Protein AF-K0S9I9-F1 (afdb_monomer_lite)

Sequence (87 aa):
MGQRGQLLGDKYKVKSIPTLVLLDEVGNVITADARNKIPADKAGIGFPWRSPMSVLISTLVPKSFRLMMKNQFLGILGKVKVALKAR

Secondary structure (DSSP, 8-state):
--HHHHHHHHHHT--SSS---EE-TTS-EEES-HHHHHHH-TT-TTTT---HHHHHHHHHS-HHHHHHHHHHHHHHHHHHHHHHH--

Structure (mmCIF, N/CA/C/O backbone):
data_AF-K0S9I9-F1
#
_entry.id   AF-K0S9I9-F1
#
loop_
_atom_site.group_PDB
_atom_site.id
_atom_site.type_symbol
_atom_site.label_atom_id
_atom_site.label_alt_id
_atom_site.label_comp_id
_atom_site.label_asym_id
_atom_site.label_entity_id
_atom_site.label_seq_id
_atom_site.pdbx_PDB_ins_code
_atom_site.Cartn_x
_atom_site.Cartn_y
_atom_site.Cartn_z
_atom_site.occupancy
_atom_site.B_iso_or_equiv
_atom_site.auth_seq_id
_atom_site.auth_comp_id
_atom_site.auth_asym_id
_atom_site.auth_atom_id
_atom_site.pdbx_PDB_model_num
ATOM 1 N N . MET A 1 1 ? 0.989 20.297 0.332 1.00 71.25 1 MET A N 1
ATOM 2 C CA . MET A 1 1 ? -0.060 19.255 0.458 1.00 71.25 1 MET A CA 1
ATOM 3 C C . MET A 1 1 ? -1.228 19.822 1.249 1.00 71.25 1 MET A C 1
ATOM 5 O O . MET A 1 1 ? -0.976 20.432 2.281 1.00 71.25 1 MET A O 1
ATOM 9 N N . GLY A 1 2 ? -2.470 19.630 0.794 1.00 92.25 2 GLY A N 1
ATOM 10 C CA . GLY A 1 2 ? -3.655 19.986 1.588 1.00 92.25 2 GLY A CA 1
ATOM 11 C C . GLY A 1 2 ? -3.804 19.108 2.838 1.00 92.25 2 GLY A C 1
ATOM 12 O O . GLY A 1 2 ? -3.138 18.077 2.949 1.00 92.25 2 GLY A O 1
ATOM 13 N N . GLN A 1 3 ? -4.707 19.480 3.752 1.00 93.62 3 GLN A N 1
ATOM 14 C CA . GLN A 1 3 ? -4.907 18.794 5.042 1.00 93.62 3 GLN A CA 1
ATOM 15 C C . GLN A 1 3 ? -5.100 17.274 4.895 1.00 93.62 3 GLN A C 1
ATOM 17 O O . GLN A 1 3 ? -4.459 16.488 5.585 1.00 93.62 3 GLN A O 1
ATOM 22 N N . ARG A 1 4 ? -5.921 16.836 3.929 1.00 92.62 4 ARG A N 1
ATOM 23 C CA . ARG A 1 4 ? -6.133 15.403 3.651 1.00 92.62 4 ARG A CA 1
ATOM 24 C C . ARG A 1 4 ? -4.861 14.682 3.200 1.00 92.62 4 ARG A C 1
ATOM 26 O O . ARG A 1 4 ? -4.667 13.527 3.559 1.00 92.62 4 ARG A O 1
ATOM 33 N N . GLY A 1 5 ? -3.995 15.353 2.441 1.00 90.25 5 GLY A N 1
ATOM 34 C CA . GLY A 1 5 ? -2.720 14.786 2.000 1.00 90.25 5 GLY A CA 1
ATOM 35 C C . GLY A 1 5 ? -1.763 14.552 3.168 1.00 90.25 5 GLY A C 1
ATOM 36 O O . GLY A 1 5 ? -1.153 13.491 3.240 1.00 90.25 5 GLY A O 1
ATOM 37 N N . GLN A 1 6 ? -1.702 15.493 4.114 1.00 92.00 6 GLN A N 1
ATOM 38 C CA . GLN A 1 6 ? -0.900 15.352 5.336 1.00 92.00 6 GLN A CA 1
ATOM 39 C C . GLN A 1 6 ? -1.413 14.194 6.204 1.00 92.00 6 GLN A C 1
ATOM 41 O O . GLN A 1 6 ? -0.644 13.303 6.549 1.00 92.00 6 GLN A O 1
ATOM 46 N N . LEU A 1 7 ? -2.732 14.117 6.428 1.00 94.38 7 LEU A N 1
ATOM 47 C CA . LEU A 1 7 ? -3.356 13.016 7.176 1.00 94.38 7 LEU A CA 1
ATOM 48 C C . LEU A 1 7 ? -3.061 11.636 6.568 1.00 94.38 7 LEU A C 1
ATOM 50 O O . LEU A 1 7 ? -2.821 10.670 7.293 1.00 94.38 7 LEU A O 1
ATOM 54 N N . LEU A 1 8 ? -3.087 11.518 5.237 1.00 92.81 8 LEU A N 1
ATOM 55 C CA . LEU A 1 8 ? -2.750 10.267 4.553 1.00 92.81 8 LEU A CA 1
ATOM 56 C C . LEU A 1 8 ? -1.248 9.966 4.628 1.00 92.81 8 LEU A C 1
ATOM 58 O O . LEU A 1 8 ? -0.881 8.808 4.832 1.00 92.81 8 LEU A O 1
ATOM 62 N N . GLY A 1 9 ? -0.398 10.991 4.517 1.00 93.38 9 GLY A N 1
ATOM 63 C CA . GLY A 1 9 ? 1.046 10.874 4.719 1.00 93.38 9 GLY A CA 1
ATOM 64 C C . GLY A 1 9 ? 1.382 10.302 6.096 1.00 93.38 9 GLY A C 1
ATOM 65 O O . GLY A 1 9 ? 2.107 9.311 6.191 1.00 93.38 9 GLY A O 1
ATOM 66 N N . ASP A 1 10 ? 0.754 10.831 7.147 1.00 93.00 10 ASP A N 1
ATOM 67 C CA . ASP A 1 10 ? 0.935 10.366 8.524 1.00 93.00 10 ASP A CA 1
ATOM 68 C C . ASP A 1 10 ? 0.371 8.962 8.761 1.00 93.00 10 ASP A C 1
ATOM 70 O O . ASP A 1 10 ? 0.978 8.153 9.480 1.00 93.00 10 ASP A O 1
ATOM 74 N N . LYS A 1 11 ? -0.790 8.657 8.162 1.00 92.31 11 LYS A N 1
ATOM 75 C CA . LYS A 1 11 ? -1.458 7.354 8.279 1.00 92.31 11 LYS A CA 1
ATOM 76 C C . LYS A 1 11 ? -0.627 6.237 7.656 1.00 92.31 11 LYS A C 1
ATOM 78 O O . LYS A 1 11 ? -0.489 5.181 8.267 1.00 92.31 11 LYS A O 1
ATOM 83 N N . TYR A 1 12 ? -0.081 6.468 6.464 1.00 94.06 12 TYR A N 1
ATOM 84 C CA . TYR A 1 12 ? 0.697 5.465 5.731 1.00 94.06 12 TYR A CA 1
ATOM 85 C C . TYR A 1 12 ? 2.210 5.608 5.910 1.00 94.06 12 TYR A C 1
ATOM 87 O O . TYR A 1 12 ? 2.965 4.885 5.268 1.00 94.06 12 TYR A O 1
ATOM 95 N N . LYS A 1 13 ? 2.653 6.502 6.805 1.00 91.81 13 LYS A N 1
ATOM 96 C CA . LYS A 1 13 ? 4.068 6.716 7.147 1.00 91.81 13 LYS A CA 1
ATOM 97 C C . LYS A 1 13 ? 4.929 7.035 5.923 1.00 91.81 13 LYS A C 1
ATOM 99 O O . LYS A 1 13 ? 6.045 6.538 5.789 1.00 91.81 13 LYS A O 1
ATOM 104 N N . VAL A 1 14 ? 4.407 7.883 5.039 1.00 92.81 14 VAL A N 1
ATOM 105 C CA . VAL A 1 14 ? 5.118 8.340 3.842 1.00 92.81 14 VAL A CA 1
ATOM 106 C C . VAL A 1 14 ? 6.263 9.260 4.267 1.00 92.81 14 VAL A C 1
ATOM 108 O O . VAL A 1 14 ? 6.022 10.336 4.804 1.00 92.81 14 VAL A O 1
ATOM 111 N N . LYS A 1 15 ? 7.509 8.833 4.032 1.00 89.50 15 LYS A N 1
ATOM 112 C CA . LYS A 1 15 ? 8.716 9.600 4.396 1.00 89.50 15 LYS A CA 1
ATOM 113 C C . LYS A 1 15 ? 9.262 10.455 3.253 1.00 89.50 15 LYS A C 1
ATOM 115 O O . LYS A 1 15 ? 9.871 11.487 3.502 1.00 89.50 15 LYS A O 1
ATOM 120 N N . SER A 1 16 ? 9.069 10.024 2.009 1.00 90.19 16 SER A N 1
ATOM 121 C CA . SER A 1 16 ? 9.597 10.688 0.816 1.00 90.19 16 SER A CA 1
ATOM 122 C C . SER A 1 16 ? 8.668 10.490 -0.382 1.00 90.19 16 SER A C 1
ATOM 124 O O . SER A 1 16 ? 7.814 9.601 -0.392 1.00 90.19 16 SER A O 1
ATOM 126 N N . ILE A 1 17 ? 8.816 11.342 -1.396 1.00 91.81 17 ILE A N 1
ATOM 127 C CA . ILE A 1 17 ? 8.102 11.229 -2.671 1.00 91.81 17 ILE A CA 1
ATOM 128 C C . ILE A 1 17 ? 9.082 10.868 -3.798 1.00 91.81 17 ILE A C 1
ATOM 130 O O . ILE A 1 17 ? 10.228 11.315 -3.757 1.00 91.81 17 ILE A O 1
ATOM 134 N N . PRO A 1 18 ? 8.658 10.086 -4.807 1.00 92.50 18 PRO A N 1
ATOM 135 C CA . PRO A 1 18 ? 7.338 9.464 -4.955 1.00 92.50 18 PRO A CA 1
ATOM 136 C C . PRO A 1 18 ? 7.164 8.211 -4.073 1.00 92.50 18 PRO A C 1
ATOM 138 O O . PRO A 1 18 ? 8.060 7.377 -3.990 1.00 92.50 18 PRO A O 1
ATOM 141 N N . THR A 1 19 ? 5.978 8.047 -3.478 1.00 94.19 19 THR A N 1
ATOM 142 C CA . THR A 1 19 ? 5.562 6.836 -2.744 1.00 94.19 19 THR A CA 1
ATOM 143 C C . THR A 1 19 ? 4.2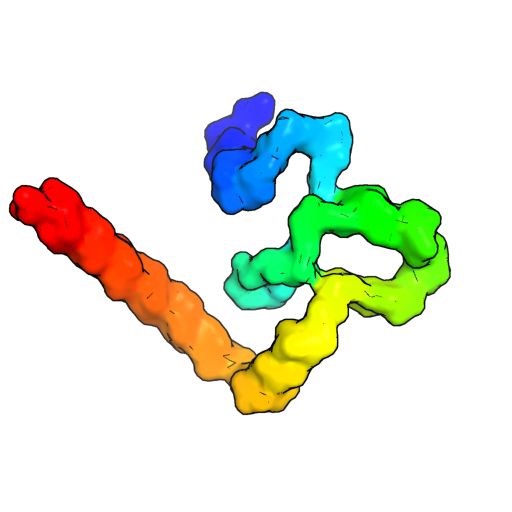05 6.374 -3.265 1.00 94.19 19 THR A C 1
ATOM 145 O O . THR A 1 19 ? 3.319 7.197 -3.492 1.00 94.19 19 THR A O 1
ATOM 148 N N . LEU A 1 20 ? 4.035 5.061 -3.433 1.00 94.81 20 LEU A N 1
ATOM 149 C CA . LEU A 1 20 ? 2.783 4.440 -3.860 1.00 94.81 20 LEU A CA 1
ATOM 150 C C . LEU A 1 20 ? 2.379 3.368 -2.845 1.00 94.81 20 LEU A C 1
ATOM 152 O O . LEU A 1 20 ? 3.116 2.407 -2.625 1.00 94.81 20 LEU A O 1
ATOM 156 N N . VAL A 1 21 ? 1.198 3.539 -2.253 1.00 94.75 21 VAL A N 1
ATOM 157 C CA . VAL A 1 21 ? 0.618 2.609 -1.278 1.00 94.75 21 VAL A CA 1
ATOM 158 C C . VAL A 1 21 ? -0.577 1.919 -1.922 1.00 94.75 21 VAL A C 1
ATOM 160 O O . VAL A 1 21 ? -1.530 2.585 -2.323 1.00 94.75 21 VAL A O 1
ATOM 163 N N . LEU A 1 22 ? -0.538 0.591 -2.010 1.00 94.62 22 LEU A N 1
ATOM 164 C CA . LEU A 1 22 ? -1.663 -0.220 -2.462 1.00 94.62 22 LEU A CA 1
ATOM 165 C C . LEU A 1 22 ? -2.565 -0.584 -1.289 1.00 94.62 22 LEU A C 1
ATOM 167 O O . LEU A 1 22 ? -2.107 -1.082 -0.255 1.00 94.62 22 LEU A O 1
ATOM 171 N N . LEU A 1 23 ? -3.862 -0.407 -1.503 1.00 93.06 23 LEU A N 1
ATOM 172 C CA . LEU A 1 23 ? -4.915 -0.788 -0.576 1.00 93.06 23 LEU A CA 1
ATOM 173 C C . LEU A 1 23 ? -5.818 -1.837 -1.225 1.00 93.06 23 LEU A C 1
ATOM 175 O O . LEU A 1 23 ? -5.957 -1.870 -2.446 1.00 93.06 23 LEU A O 1
ATOM 179 N N . ASP A 1 24 ? -6.437 -2.683 -0.409 1.00 89.44 24 ASP A N 1
ATOM 180 C CA . ASP A 1 24 ? -7.545 -3.518 -0.864 1.00 89.44 24 ASP A CA 1
ATOM 181 C C . ASP A 1 24 ? -8.872 -2.738 -0.870 1.00 89.44 24 ASP A C 1
ATOM 183 O O . ASP A 1 24 ? -8.963 -1.599 -0.409 1.00 89.44 24 ASP A O 1
ATOM 187 N N . GLU A 1 25 ? -9.927 -3.377 -1.372 1.00 87.12 25 GLU A N 1
ATOM 188 C CA . GLU A 1 25 ? -11.284 -2.814 -1.436 1.00 87.12 25 GLU A CA 1
ATOM 189 C C . GLU A 1 25 ? -11.840 -2.417 -0.061 1.00 87.12 25 GLU A C 1
ATOM 191 O O . GLU A 1 25 ? -12.713 -1.562 0.060 1.00 87.12 25 GLU A O 1
ATOM 196 N N . VAL A 1 26 ? -11.330 -3.054 0.993 1.00 85.75 26 VAL A N 1
ATOM 197 C CA . VAL A 1 26 ? -11.717 -2.824 2.381 1.00 85.75 26 VAL A CA 1
ATOM 198 C C . VAL A 1 26 ? -10.741 -1.843 3.036 1.00 85.75 26 VAL A C 1
ATOM 200 O O . VAL A 1 26 ? -10.843 -1.595 4.226 1.00 85.75 26 VAL A O 1
ATOM 203 N N . GLY A 1 27 ? -9.820 -1.210 2.307 1.00 87.06 27 GLY A N 1
ATOM 204 C CA . GLY A 1 27 ? -8.869 -0.217 2.809 1.00 87.06 27 GLY A CA 1
ATOM 205 C C . GLY A 1 27 ? -7.762 -0.760 3.721 1.00 87.06 27 GLY A C 1
ATOM 206 O O . GLY A 1 27 ? -7.183 0.027 4.474 1.00 87.06 27 GLY A O 1
ATOM 207 N N . ASN A 1 28 ? -7.479 -2.064 3.691 1.00 87.50 28 ASN A N 1
ATOM 208 C CA . ASN A 1 28 ? -6.284 -2.645 4.305 1.00 87.50 28 ASN A CA 1
ATOM 209 C C . ASN A 1 28 ? -5.073 -2.409 3.402 1.00 87.50 28 ASN A C 1
ATOM 211 O O . ASN A 1 28 ? -5.190 -2.445 2.179 1.00 87.50 28 ASN A O 1
ATOM 215 N N . VAL A 1 29 ? -3.899 -2.208 3.999 1.00 91.25 29 VAL A N 1
ATOM 216 C CA . VAL A 1 29 ? -2.657 -2.025 3.239 1.00 91.25 29 VAL A CA 1
ATOM 217 C C . VAL A 1 29 ? -2.206 -3.367 2.670 1.00 91.25 29 VAL A C 1
ATOM 219 O O . VAL A 1 29 ? -1.940 -4.298 3.426 1.00 91.25 29 VAL A O 1
ATOM 222 N N . ILE A 1 30 ? -2.112 -3.457 1.342 1.00 92.44 30 ILE A N 1
ATOM 223 C CA . ILE A 1 30 ? -1.500 -4.601 0.653 1.00 92.44 30 ILE A CA 1
ATOM 224 C C . ILE A 1 30 ? 0.019 -4.438 0.683 1.00 92.44 30 ILE A C 1
ATOM 226 O O . ILE A 1 30 ? 0.733 -5.322 1.147 1.00 92.44 30 ILE A O 1
ATOM 230 N N . THR A 1 31 ? 0.511 -3.290 0.213 1.00 91.81 31 THR A N 1
ATOM 231 C CA . THR A 1 31 ? 1.931 -2.934 0.261 1.00 91.81 31 THR A CA 1
ATOM 232 C C . THR A 1 31 ? 2.102 -1.418 0.252 1.00 91.81 31 THR A C 1
ATOM 234 O O . THR A 1 31 ? 1.413 -0.715 -0.483 1.00 91.81 31 THR A O 1
ATOM 237 N N . ALA A 1 32 ? 3.022 -0.904 1.068 1.00 92.31 32 ALA A N 1
ATOM 238 C CA . ALA A 1 32 ? 3.419 0.506 1.053 1.00 92.31 32 ALA A CA 1
ATOM 239 C C . ALA A 1 32 ? 4.631 0.774 0.141 1.00 92.31 32 ALA A C 1
ATOM 241 O O . ALA A 1 32 ? 5.000 1.926 -0.061 1.00 92.31 32 ALA A O 1
ATOM 242 N N . ASP A 1 33 ? 5.235 -0.282 -0.412 1.00 91.56 33 ASP A N 1
ATOM 243 C CA . ASP A 1 33 ? 6.483 -0.216 -1.179 1.00 91.56 33 ASP A CA 1
ATOM 244 C C . ASP A 1 33 ? 6.266 -0.502 -2.675 1.00 91.56 33 ASP A C 1
ATOM 246 O O . ASP A 1 33 ? 7.136 -0.994 -3.397 1.00 91.56 33 ASP A O 1
ATOM 250 N N . ALA A 1 34 ? 5.059 -0.218 -3.166 1.00 93.19 34 ALA A N 1
ATOM 251 C CA . ALA A 1 34 ? 4.677 -0.525 -4.540 1.00 93.19 34 ALA A CA 1
ATOM 252 C C . ALA A 1 34 ? 5.557 0.196 -5.564 1.00 93.19 34 ALA A C 1
ATOM 254 O O . ALA A 1 34 ? 5.852 -0.347 -6.627 1.00 93.19 34 ALA A O 1
ATOM 255 N N . ARG A 1 35 ? 6.031 1.398 -5.215 1.00 94.19 35 ARG A N 1
ATOM 256 C CA . ARG A 1 35 ? 6.944 2.185 -6.048 1.00 94.19 35 ARG A CA 1
ATOM 257 C C . ARG A 1 35 ? 8.207 1.401 -6.409 1.00 94.19 35 ARG A C 1
ATOM 259 O O . ARG A 1 35 ? 8.677 1.530 -7.533 1.00 94.19 35 ARG A O 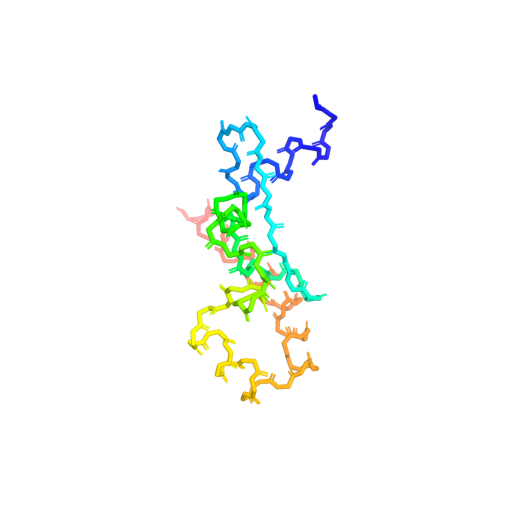1
ATOM 266 N N . ASN A 1 36 ? 8.746 0.598 -5.491 1.00 93.31 36 ASN A N 1
ATOM 267 C CA . ASN A 1 36 ? 9.935 -0.219 -5.744 1.00 93.31 36 ASN A CA 1
ATOM 268 C C . ASN A 1 36 ? 9.594 -1.557 -6.420 1.00 93.31 36 ASN A C 1
ATOM 270 O O . ASN A 1 36 ? 10.417 -2.102 -7.152 1.00 93.31 36 ASN A O 1
ATOM 274 N N . LYS A 1 37 ? 8.372 -2.072 -6.231 1.00 93.56 37 LYS A N 1
ATOM 275 C CA . LYS A 1 37 ? 7.902 -3.319 -6.857 1.00 93.56 37 LYS A CA 1
ATOM 276 C C . LYS A 1 37 ? 7.641 -3.186 -8.358 1.00 93.56 37 LYS A C 1
ATOM 278 O O . LYS A 1 37 ? 8.010 -4.086 -9.100 1.00 93.56 37 LYS A O 1
ATOM 283 N N . ILE A 1 38 ? 7.073 -2.066 -8.810 1.00 93.75 38 ILE A N 1
ATOM 284 C CA . ILE A 1 38 ? 6.768 -1.821 -10.233 1.00 93.75 38 ILE A CA 1
ATOM 285 C C . ILE A 1 38 ? 7.992 -2.013 -11.148 1.00 93.75 38 ILE A C 1
ATOM 287 O O . ILE A 1 38 ? 7.902 -2.796 -12.091 1.00 93.75 38 ILE A O 1
ATOM 291 N N . PRO A 1 39 ? 9.147 -1.355 -10.914 1.00 94.88 39 PRO A N 1
ATOM 292 C CA . PRO A 1 39 ? 10.308 -1.547 -11.782 1.00 94.88 39 PRO A CA 1
ATOM 293 C C . PRO A 1 39 ? 10.926 -2.948 -11.663 1.00 94.88 39 PRO A C 1
ATOM 295 O O . PRO A 1 39 ? 11.579 -3.388 -12.608 1.00 94.88 39 PRO A O 1
ATOM 298 N N . ALA A 1 40 ? 10.729 -3.637 -10.532 1.00 94.19 40 ALA A N 1
ATOM 299 C CA . ALA A 1 40 ? 11.224 -4.994 -10.303 1.00 94.19 40 ALA A CA 1
ATOM 300 C C . ALA A 1 40 ? 10.365 -6.073 -10.991 1.00 94.19 40 ALA A C 1
ATOM 302 O O . ALA A 1 40 ? 10.879 -7.128 -11.344 1.00 94.19 40 ALA A O 1
ATOM 303 N N . ASP A 1 41 ? 9.079 -5.803 -11.211 1.00 94.62 41 ASP A N 1
ATOM 304 C CA . ASP A 1 41 ? 8.121 -6.698 -11.862 1.00 94.62 41 ASP A CA 1
ATOM 305 C C . ASP A 1 41 ? 7.445 -5.978 -13.036 1.00 94.62 41 ASP A C 1
ATOM 307 O O . ASP A 1 41 ? 6.263 -5.635 -13.000 1.00 94.62 41 ASP A O 1
ATOM 311 N N . LYS A 1 42 ? 8.225 -5.720 -14.092 1.00 93.00 42 LYS A N 1
ATOM 312 C CA . LYS A 1 42 ? 7.761 -4.974 -15.276 1.00 93.00 42 LYS A CA 1
ATOM 313 C C . LYS A 1 42 ? 6.597 -5.649 -16.004 1.00 93.00 42 LYS A C 1
ATOM 315 O O . LYS A 1 42 ? 5.808 -4.962 -16.642 1.00 93.00 42 LYS A O 1
ATOM 320 N N . ALA A 1 43 ? 6.517 -6.976 -15.932 1.00 94.12 43 ALA A N 1
ATOM 321 C CA . ALA A 1 43 ? 5.440 -7.755 -16.535 1.00 94.12 43 ALA A CA 1
ATOM 322 C C . ALA A 1 43 ? 4.178 -7.799 -15.653 1.00 94.12 43 ALA A C 1
ATOM 324 O O . ALA A 1 43 ? 3.125 -8.219 -16.124 1.00 94.12 43 ALA A O 1
ATOM 325 N N . GLY A 1 44 ? 4.270 -7.367 -14.389 1.00 91.44 44 GLY A N 1
ATOM 326 C CA . GLY A 1 44 ? 3.152 -7.336 -13.450 1.00 91.44 44 GLY A CA 1
ATOM 327 C C . GLY A 1 44 ? 2.663 -8.717 -13.017 1.00 91.44 44 GLY A C 1
ATOM 328 O O . GLY A 1 44 ? 1.522 -8.841 -12.581 1.00 91.44 44 GLY A O 1
ATOM 329 N N . ILE A 1 45 ? 3.496 -9.755 -13.127 1.00 93.25 45 ILE A N 1
ATOM 330 C CA . ILE A 1 45 ? 3.100 -11.148 -12.854 1.00 93.25 45 ILE A CA 1
ATOM 331 C C . ILE A 1 45 ? 2.747 -11.326 -11.376 1.00 93.25 45 ILE A C 1
ATOM 333 O O . ILE A 1 45 ? 1.820 -12.050 -11.020 1.00 93.25 45 ILE A O 1
ATOM 337 N N . GLY A 1 46 ? 3.496 -10.661 -10.500 1.00 89.50 46 GLY A N 1
ATOM 338 C CA . GLY A 1 46 ? 3.307 -10.726 -9.062 1.00 89.50 46 GLY A CA 1
ATOM 339 C C . GLY A 1 46 ? 2.283 -9.732 -8.534 1.00 89.50 46 GLY A C 1
ATOM 340 O O . GLY A 1 46 ? 1.988 -9.788 -7.342 1.00 89.50 46 GLY A O 1
ATOM 341 N N . PHE A 1 47 ? 1.757 -8.815 -9.354 1.00 93.31 47 PHE A N 1
ATOM 342 C CA . PHE A 1 47 ? 0.801 -7.800 -8.913 1.00 93.31 47 PHE A CA 1
ATOM 343 C C . PHE A 1 47 ? -0.461 -8.461 -8.319 1.00 93.31 47 PHE A C 1
ATOM 345 O O . PHE A 1 47 ? -1.003 -9.384 -8.923 1.00 93.31 47 PHE A O 1
ATOM 352 N N . PRO A 1 48 ? -0.976 -8.021 -7.148 1.00 93.56 48 PRO A N 1
ATOM 353 C CA . PRO A 1 48 ? -0.629 -6.815 -6.379 1.00 93.56 48 PRO A CA 1
ATOM 354 C C . PRO A 1 48 ? 0.447 -7.012 -5.284 1.00 93.56 48 PRO A C 1
ATOM 356 O O . PRO A 1 48 ? 0.486 -6.266 -4.307 1.00 93.56 48 PRO A O 1
ATOM 359 N N . TRP A 1 49 ? 1.309 -8.019 -5.419 1.00 93.12 49 TRP A N 1
ATOM 360 C CA . TRP A 1 49 ? 2.420 -8.374 -4.518 1.00 93.12 49 TRP A CA 1
ATOM 361 C C . TRP A 1 49 ? 1.986 -8.668 -3.080 1.00 93.12 49 TRP A C 1
ATOM 363 O O . TRP A 1 49 ? 2.634 -8.266 -2.111 1.00 93.12 49 TRP A O 1
ATOM 373 N N . ARG A 1 50 ? 0.867 -9.387 -2.944 1.00 89.44 50 ARG A N 1
ATOM 374 C CA . ARG A 1 50 ? 0.367 -9.884 -1.658 1.00 89.44 50 ARG A CA 1
ATOM 375 C C . ARG A 1 50 ? 1.333 -10.903 -1.060 1.00 89.44 50 ARG A C 1
ATOM 377 O O . ARG A 1 50 ? 1.876 -11.748 -1.765 1.00 89.44 50 ARG A O 1
ATOM 384 N N . SER A 1 51 ? 1.493 -10.874 0.262 1.00 84.88 51 SER A N 1
ATOM 385 C CA . SER A 1 51 ? 2.167 -11.971 0.958 1.00 84.88 51 SER A CA 1
ATOM 386 C C . SER A 1 51 ? 1.306 -13.242 0.877 1.00 84.88 51 SER A C 1
ATOM 388 O O . SER A 1 51 ? 0.075 -13.127 0.941 1.00 84.88 51 SER A O 1
ATOM 390 N N . PRO A 1 52 ? 1.898 -14.449 0.806 1.00 85.38 52 PRO A N 1
ATOM 391 C CA . PRO A 1 52 ? 1.137 -15.703 0.769 1.00 85.38 52 PRO A CA 1
ATOM 392 C C . PRO A 1 52 ? 0.123 -15.825 1.916 1.00 85.38 52 PRO A C 1
ATOM 394 O O . PRO A 1 52 ? -1.022 -16.216 1.704 1.00 85.38 52 PRO A O 1
ATOM 397 N N . MET A 1 53 ? 0.500 -15.375 3.119 1.00 84.62 53 MET A N 1
ATOM 398 C CA . MET A 1 53 ? -0.408 -15.321 4.270 1.00 84.62 53 MET A CA 1
ATOM 399 C C . MET A 1 53 ? -1.621 -14.417 4.030 1.00 84.62 53 MET A C 1
ATOM 401 O O . MET A 1 53 ? -2.738 -14.776 4.390 1.00 84.62 53 MET A O 1
ATOM 405 N N . SER A 1 54 ? -1.438 -13.246 3.414 1.00 82.69 54 SER A N 1
ATOM 406 C CA . SER A 1 54 ? -2.556 -12.335 3.145 1.00 82.69 54 SER A CA 1
ATOM 407 C C . SER A 1 54 ? -3.547 -12.909 2.128 1.00 82.69 54 SER A C 1
ATOM 409 O O . SER A 1 54 ? -4.753 -12.682 2.263 1.00 82.69 54 SER A O 1
ATOM 411 N N . VAL A 1 55 ? -3.051 -13.690 1.160 1.00 85.81 55 VAL A N 1
ATOM 412 C CA . VAL A 1 55 ? -3.882 -14.434 0.206 1.00 85.81 55 VAL A CA 1
ATOM 413 C C . VAL A 1 55 ? -4.683 -15.496 0.950 1.00 85.81 55 VAL A C 1
ATOM 415 O O . VAL A 1 55 ? -5.908 -15.488 0.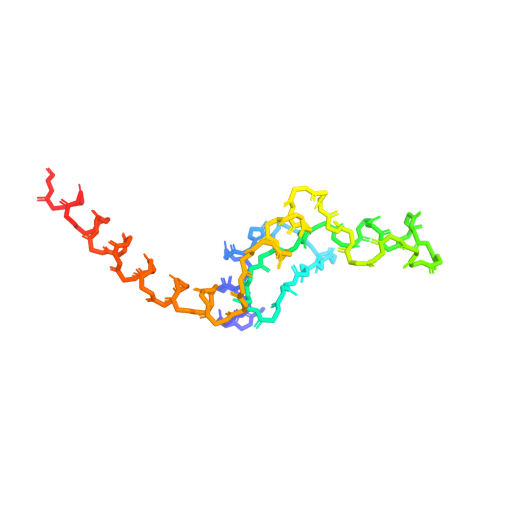855 1.00 85.81 55 VAL A O 1
ATOM 418 N N . LEU A 1 56 ? -4.027 -16.316 1.775 1.00 86.12 56 LEU A N 1
ATOM 419 C CA . LEU A 1 56 ? -4.688 -17.363 2.556 1.00 86.12 56 LEU A CA 1
ATOM 420 C C . LEU A 1 56 ? -5.775 -16.811 3.491 1.00 86.12 56 LEU A C 1
ATOM 422 O O . LEU A 1 56 ? -6.879 -17.338 3.560 1.00 86.12 56 LEU A O 1
ATOM 426 N N . ILE A 1 57 ? -5.510 -15.701 4.182 1.00 83.56 57 ILE A N 1
ATOM 427 C CA . ILE A 1 57 ? -6.523 -15.070 5.040 1.00 83.56 57 ILE A CA 1
ATOM 428 C C . ILE A 1 57 ? -7.690 -14.550 4.194 1.00 83.56 57 ILE A C 1
ATOM 430 O O . ILE A 1 57 ? -8.837 -14.597 4.625 1.00 83.56 57 ILE A O 1
ATOM 434 N N . SER A 1 58 ? -7.426 -14.032 2.990 1.00 81.12 58 SER A N 1
ATOM 435 C CA . SER A 1 58 ? -8.494 -13.546 2.113 1.00 81.12 58 SER A CA 1
ATOM 436 C C . SER A 1 58 ? -9.361 -14.638 1.503 1.00 81.12 58 SER A C 1
ATOM 438 O O . SER A 1 58 ? -10.520 -14.360 1.216 1.00 81.12 58 SER A O 1
ATOM 440 N N . THR A 1 59 ? -8.833 -15.850 1.344 1.00 85.75 59 THR A N 1
ATOM 441 C CA . THR A 1 59 ? -9.611 -16.998 0.874 1.00 85.75 59 THR A CA 1
ATOM 442 C C . THR A 1 59 ? -10.411 -17.640 2.004 1.00 85.75 59 THR A C 1
ATOM 444 O O . THR A 1 59 ? -11.538 -18.061 1.773 1.00 85.75 59 THR A O 1
ATOM 447 N N . LEU A 1 60 ? -9.876 -17.669 3.230 1.00 87.75 60 LEU A N 1
ATOM 448 C CA . LEU A 1 60 ? -10.588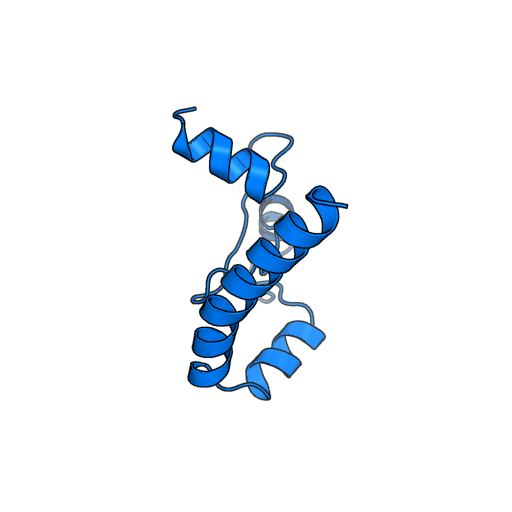 -18.213 4.394 1.00 87.75 60 LEU A CA 1
ATOM 449 C C . LEU A 1 60 ? -11.669 -17.277 4.946 1.00 87.75 60 LEU A C 1
ATOM 451 O O . LEU A 1 60 ? -12.658 -17.751 5.495 1.00 87.75 60 LEU A O 1
ATOM 455 N N . VAL A 1 61 ? -11.473 -15.957 4.858 1.00 86.62 61 VAL A N 1
ATOM 456 C CA . VAL A 1 61 ? -12.365 -14.971 5.484 1.00 86.62 61 VAL A CA 1
ATOM 457 C C . VAL A 1 61 ? -13.256 -14.305 4.431 1.00 86.62 61 VAL A C 1
ATOM 459 O O . VAL A 1 61 ? -12.757 -13.495 3.641 1.00 86.62 61 VAL A O 1
ATOM 462 N N . PRO A 1 62 ? -14.583 -14.549 4.447 1.00 87.56 62 PRO A N 1
ATOM 463 C CA . PRO A 1 62 ? -15.512 -13.925 3.511 1.00 87.56 62 PRO A CA 1
ATOM 464 C C . PRO A 1 62 ? -15.499 -12.394 3.589 1.00 87.56 62 PRO A C 1
ATOM 466 O O . PRO A 1 62 ? -15.358 -11.798 4.663 1.00 87.56 62 PRO A O 1
ATOM 469 N N . LYS A 1 63 ? -15.738 -11.738 2.446 1.00 83.31 63 LYS A N 1
ATOM 470 C CA . LYS A 1 63 ? -15.770 -10.268 2.325 1.00 83.31 63 LYS A CA 1
ATOM 471 C C . LYS A 1 63 ? -16.729 -9.614 3.328 1.00 83.31 63 LYS A C 1
ATOM 473 O O . LYS A 1 63 ? -16.358 -8.621 3.952 1.00 83.31 63 LYS A O 1
ATOM 478 N N . SER A 1 64 ? -17.908 -10.203 3.544 1.00 85.38 64 SER A N 1
ATOM 479 C CA . SER A 1 64 ? -18.914 -9.716 4.501 1.00 85.38 64 SER A CA 1
ATOM 480 C C . SER A 1 64 ? -18.369 -9.643 5.927 1.00 85.38 64 SER A C 1
ATOM 482 O O . SER A 1 64 ? -18.548 -8.639 6.613 1.00 85.38 64 SER A O 1
ATOM 484 N N . PHE A 1 65 ? -17.627 -10.670 6.350 1.00 84.88 65 PHE A N 1
ATOM 485 C CA . PHE A 1 65 ? -17.026 -10.711 7.679 1.00 84.88 65 PHE A CA 1
ATOM 486 C C . PHE A 1 65 ? -15.910 -9.677 7.821 1.00 84.88 65 PHE A C 1
ATOM 488 O O . PHE A 1 65 ? -15.844 -8.951 8.811 1.00 84.88 65 PHE A O 1
ATOM 495 N N . ARG A 1 66 ? -15.058 -9.550 6.799 1.00 82.06 66 ARG A N 1
ATOM 496 C CA . ARG A 1 66 ? -13.962 -8.573 6.796 1.00 82.06 66 ARG A CA 1
ATOM 497 C C . ARG A 1 66 ? -14.476 -7.128 6.872 1.00 82.06 66 ARG A C 1
ATOM 499 O O . ARG A 1 66 ? -13.898 -6.315 7.591 1.00 82.06 66 ARG A O 1
ATOM 506 N N . LEU A 1 67 ? -15.570 -6.820 6.171 1.00 82.06 67 LEU A N 1
ATOM 507 C CA . LEU A 1 67 ? -16.242 -5.516 6.233 1.00 82.06 67 LEU A CA 1
ATOM 508 C C . LEU A 1 67 ? -16.831 -5.247 7.622 1.00 82.06 67 LEU A C 1
ATOM 510 O O . LEU A 1 67 ? -16.621 -4.172 8.185 1.00 82.06 67 LEU A O 1
ATOM 514 N N . MET A 1 68 ? -17.515 -6.239 8.193 1.00 80.44 68 MET A N 1
ATOM 515 C CA . MET A 1 68 ? -18.134 -6.137 9.514 1.00 80.44 68 MET A CA 1
ATOM 516 C C . MET A 1 68 ? -17.088 -5.920 10.617 1.00 80.44 68 MET A C 1
ATOM 518 O O . MET A 1 68 ? -17.243 -5.037 11.463 1.00 80.44 68 MET A O 1
ATOM 522 N N . MET A 1 69 ? -15.968 -6.643 10.553 1.00 77.19 69 MET A N 1
ATOM 523 C CA . MET A 1 69 ? -14.880 -6.516 11.523 1.00 77.19 69 MET A CA 1
ATOM 524 C C . MET A 1 69 ? -14.167 -5.165 11.457 1.00 77.19 69 MET A C 1
ATOM 526 O O . MET A 1 69 ? -13.809 -4.614 12.499 1.00 77.19 69 MET A O 1
ATOM 530 N N . LYS A 1 70 ? -13.996 -4.578 10.267 1.00 71.31 70 LYS A N 1
ATOM 531 C 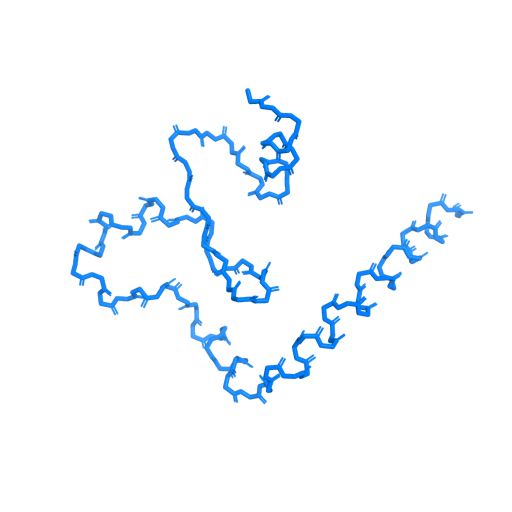CA . LYS A 1 70 ? -13.302 -3.290 10.136 1.00 71.31 70 LYS A CA 1
ATOM 532 C C . LYS A 1 70 ? -14.021 -2.156 10.878 1.00 71.31 70 LYS A C 1
ATOM 534 O O . LYS A 1 70 ? -13.363 -1.336 11.519 1.00 71.31 70 LYS A O 1
ATOM 539 N N . ASN A 1 71 ? -15.352 -2.124 10.831 1.00 64.00 71 ASN A N 1
ATOM 540 C CA . ASN A 1 71 ? -16.128 -1.061 11.471 1.00 64.00 71 ASN A CA 1
ATOM 541 C C . ASN A 1 71 ? -16.256 -1.246 12.993 1.00 64.00 71 ASN A C 1
ATOM 543 O O . ASN A 1 71 ? -16.323 -0.252 13.714 1.00 64.00 71 ASN A O 1
ATOM 547 N N . GLN A 1 72 ? -16.234 -2.484 13.501 1.00 63.31 72 GLN A N 1
ATOM 548 C CA . GLN A 1 72 ? -16.339 -2.741 14.944 1.00 63.31 72 GLN A CA 1
ATOM 549 C C . GLN A 1 72 ? -14.998 -2.611 15.686 1.00 63.31 72 GLN A C 1
ATOM 551 O O . GLN A 1 72 ? -14.951 -2.021 16.768 1.00 63.31 72 GLN A O 1
ATOM 556 N N . PHE A 1 73 ? -13.886 -3.062 15.093 1.00 60.19 73 PHE A N 1
ATOM 557 C CA . PHE A 1 73 ? -12.569 -2.994 15.744 1.00 60.19 73 PHE A CA 1
ATOM 558 C C . PHE A 1 73 ? -12.057 -1.561 15.946 1.00 60.19 73 PHE A C 1
ATOM 560 O O . PHE A 1 73 ? -11.453 -1.268 16.979 1.00 60.19 73 PHE A O 1
ATOM 567 N N . LEU A 1 74 ? -12.327 -0.643 15.010 1.00 58.06 74 LEU A N 1
ATOM 568 C CA . LEU A 1 74 ? -11.947 0.771 15.148 1.00 58.06 74 LEU A CA 1
ATOM 569 C C . LEU A 1 74 ? -12.630 1.439 16.353 1.00 58.06 74 LEU A C 1
ATOM 571 O O . LEU A 1 74 ? -11.995 2.215 17.068 1.00 58.06 74 LEU A O 1
ATOM 575 N N . GLY A 1 75 ? -13.896 1.097 16.613 1.00 61.59 75 GLY A N 1
ATOM 576 C CA . GLY A 1 75 ? -14.638 1.604 17.767 1.00 61.59 75 GLY A CA 1
ATOM 577 C C . GLY A 1 75 ? -14.099 1.075 19.099 1.00 61.59 75 GLY A C 1
ATOM 578 O O . GLY A 1 75 ? -13.982 1.831 20.063 1.00 61.59 75 GLY A O 1
ATOM 579 N N . ILE A 1 76 ? -13.717 -0.204 19.148 1.00 68.44 76 ILE A N 1
ATOM 580 C CA . ILE A 1 76 ? -13.172 -0.837 20.358 1.00 68.44 76 ILE A CA 1
ATOM 581 C C . ILE A 1 76 ? -11.780 -0.286 20.681 1.00 68.44 76 ILE A C 1
ATOM 583 O O . ILE A 1 76 ? -11.538 0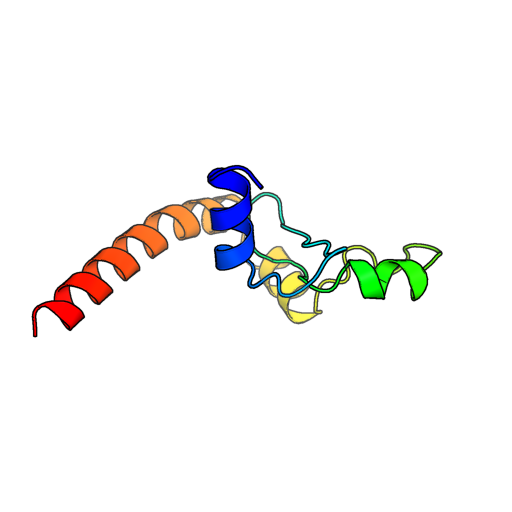.132 21.812 1.00 68.44 76 ILE A O 1
ATOM 587 N N . LEU A 1 77 ? -10.879 -0.209 19.696 1.00 65.62 77 LEU A N 1
ATOM 588 C CA . LEU A 1 77 ? -9.524 0.313 19.908 1.00 65.62 77 LEU A CA 1
ATOM 589 C C . LEU A 1 77 ? -9.529 1.783 20.343 1.00 65.62 77 LEU A C 1
ATOM 591 O O . LEU A 1 77 ? -8.702 2.176 21.166 1.00 65.62 77 LEU A O 1
ATOM 595 N N . GLY A 1 78 ? -10.477 2.583 19.844 1.00 66.94 78 GLY A N 1
ATOM 596 C CA . GLY A 1 78 ? -10.687 3.952 20.314 1.00 66.94 78 GLY A CA 1
ATOM 597 C C . GLY A 1 78 ? -11.051 4.001 21.800 1.00 66.94 78 GLY A C 1
ATOM 598 O O . GLY A 1 78 ? -10.405 4.711 22.567 1.00 66.94 78 GLY A O 1
ATOM 599 N N . LYS A 1 79 ? -12.025 3.189 22.228 1.00 72.31 79 LYS A N 1
ATOM 600 C CA . LYS A 1 79 ? -12.456 3.120 23.634 1.00 72.31 79 LYS A CA 1
ATOM 601 C C . LYS A 1 79 ? -11.354 2.607 24.562 1.00 72.31 79 LYS A C 1
ATOM 603 O O . LYS A 1 79 ? -11.157 3.172 25.632 1.00 72.31 79 LYS A O 1
ATOM 608 N N . VAL A 1 80 ? -10.596 1.596 24.136 1.00 78.00 80 VAL A N 1
ATOM 609 C CA . VAL A 1 80 ? -9.473 1.042 24.910 1.00 78.00 80 VAL A CA 1
ATOM 610 C C . VAL A 1 80 ? -8.348 2.067 25.068 1.00 78.00 80 VAL A C 1
ATOM 612 O O . VAL A 1 80 ? -7.841 2.238 26.172 1.00 78.00 80 VAL A O 1
ATOM 615 N N . LYS A 1 81 ? -7.993 2.814 24.011 1.00 73.44 81 LYS A N 1
ATOM 616 C CA . LYS A 1 81 ? -7.007 3.906 24.114 1.00 73.44 81 LYS A CA 1
ATOM 617 C C . LYS A 1 81 ? -7.457 5.020 25.056 1.00 73.44 81 LYS A C 1
ATOM 619 O O . LYS A 1 81 ? -6.625 5.566 25.769 1.00 73.44 81 LYS A O 1
ATOM 624 N N . VAL A 1 82 ? -8.745 5.362 25.053 1.00 76.50 82 VAL A N 1
ATOM 625 C CA . VAL A 1 82 ? -9.304 6.367 25.970 1.00 76.50 82 VAL A CA 1
ATOM 626 C C . VAL A 1 82 ? -9.269 5.858 27.412 1.00 76.50 82 VAL A C 1
ATOM 628 O O . VAL A 1 82 ? -8.814 6.585 28.286 1.00 76.50 82 VAL A O 1
ATOM 631 N N . ALA A 1 83 ? -9.651 4.602 27.655 1.00 74.81 83 ALA A N 1
ATOM 632 C CA . ALA A 1 83 ? -9.609 3.994 28.985 1.00 74.81 83 ALA A CA 1
ATOM 633 C C . ALA A 1 83 ? -8.178 3.850 29.537 1.00 74.81 83 ALA A C 1
ATOM 635 O O . ALA A 1 83 ? -7.960 4.067 30.724 1.00 74.81 83 ALA A O 1
ATOM 636 N N . LEU A 1 84 ? -7.200 3.531 28.681 1.00 75.81 84 LEU A N 1
ATOM 637 C CA . LEU A 1 84 ? -5.779 3.462 29.047 1.00 75.81 84 LEU A CA 1
ATOM 638 C C . LEU A 1 84 ? -5.136 4.836 29.253 1.00 75.81 84 LEU A C 1
ATOM 640 O O . LEU A 1 84 ? -4.168 4.925 29.990 1.00 75.81 84 LEU A O 1
ATOM 644 N N . LYS A 1 85 ? -5.642 5.890 28.601 1.00 70.62 85 LYS A N 1
ATOM 645 C CA . LYS A 1 85 ? -5.175 7.273 28.800 1.00 70.62 85 LYS A CA 1
ATOM 646 C C . LYS A 1 85 ? -5.836 7.948 30.013 1.00 70.62 85 LYS A C 1
ATOM 648 O O . LYS A 1 85 ? -5.356 8.977 30.468 1.00 70.62 85 LYS A O 1
ATOM 653 N N . ALA A 1 86 ? -6.954 7.400 30.488 1.00 67.62 86 ALA A N 1
ATOM 654 C CA . ALA A 1 86 ? -7.679 7.858 31.673 1.00 67.62 86 ALA A CA 1
ATOM 655 C C . ALA A 1 86 ? -7.222 7.169 32.978 1.00 67.62 86 ALA A C 1
ATOM 657 O O . ALA A 1 86 ? -7.776 7.461 34.036 1.00 67.62 86 ALA A O 1
ATOM 658 N N . ARG A 1 87 ? -6.241 6.260 32.901 1.00 51.97 87 ARG A N 1
ATOM 659 C CA . ARG A 1 87 ? -5.464 5.742 34.034 1.00 51.97 87 ARG A CA 1
ATOM 660 C C . ARG A 1 87 ? -4.073 6.356 34.009 1.00 51.97 87 ARG A C 1
ATOM 662 O O . ARG A 1 87 ? -3.528 6.542 35.114 1.00 51.97 87 ARG A O 1
#

Foldseek 3Di:
DPPVVVVVCVVLVPPDPPWDWDADPLGHTQDRHVVVVCVVCVVCPCPVVHDPVRVVCPVVDDPVRSNVCVVVVVVVVVVVVVVVVVD

Organism: Thalassiosira oceanica (NCBI:txid159749)

Radius of gyration: 16.42 Å; chains: 1; bounding box: 30×38×51 Å

pLDDT: mean 85.15, std 10.33, range [51.97, 94.88]